Protein AF-A0A5P1FIG5-F1 (afdb_monomer)

Foldseek 3Di:
DDDDDDDDPDPVVVVVVVVVVVVVVVPDPPPPPPPVPCPCVVVVVVVVVVVVVVVVVVCCVVVPPPLLVLLLVLLVVPVVDDPVLSVVVSVVCVVPVVVSVVLSPDDNVVVVVVSVVSCVVVVVPPPPPPPDDDDPPDD

Sequence (139 aa):
MIALVFKSDHPRRRKLIRQKIQKLKLGWTIHANKRRLVCNEDSEEMTSFLEKVGKIACTIKEGNRHYSAKLVDCIYSLREFPQYVLDHALNHLYDNEKQARLFTVKPLESQVAWMKDHVLKYGLDGNINVGDDIYGDSN

Mean predicted aligned error: 19.56 Å

Secondary structure (DSSP, 8-state):
----------HHHHHHHHHHHHHHGGG------------THHHHHHHHHHHHHHHHHHHHHHS---HHHHHHHHHHT-TTS-HHHHHHHHHHHHH-HHHHHHHHHS-HHHHHHHHHHHHHHTT-SS---S-S-S-----

Organism: Asparagus officinalis (NCBI:txid4686)

Solvent-accessible surface area (backbone atoms only — not comparable to full-atom values): 8787 Å² total; per-residue (Å²): 136,82,90,74,91,78,92,72,92,59,76,68,63,62,51,56,55,52,53,55,54,56,59,61,64,71,73,73,75,72,73,76,74,74,70,69,72,82,49,73,64,60,56,53,53,48,51,53,48,51,51,51,52,47,51,50,51,47,48,53,63,71,63,54,63,54,68,65,59,52,38,52,54,55,50,72,64,49,73,90,54,57,68,71,58,45,54,52,50,48,55,58,31,66,79,32,58,73,57,34,56,53,48,58,75,45,57,68,71,58,43,52,52,50,50,54,50,49,31,65,75,66,63,63,74,84,70,74,76,91,78,81,80,89,82,91,76,83,128

Radius of gyration: 40.47 Å; Cα contacts (8 Å, |Δi|>4): 34; chains: 1; bounding box: 53×30×147 Å

Structure (mmCIF, N/CA/C/O backbone):
data_AF-A0A5P1FIG5-F1
#
_entry.id   AF-A0A5P1FIG5-F1
#
loop_
_atom_site.group_PDB
_atom_site.id
_atom_site.type_symbol
_atom_site.label_atom_id
_atom_site.label_alt_id
_atom_site.label_comp_id
_atom_site.label_asym_id
_atom_site.label_entity_id
_atom_site.label_seq_id
_atom_site.pdbx_PDB_ins_code
_atom_site.Cartn_x
_atom_site.Cartn_y
_atom_site.Cartn_z
_atom_site.occupancy
_atom_site.B_iso_or_equiv
_atom_site.auth_seq_id
_atom_site.auth_comp_id
_atom_site.auth_asym_id
_atom_site.auth_atom_id
_atom_site.pdbx_PDB_model_num
ATOM 1 N N . MET A 1 1 ? 27.877 9.418 109.440 1.00 35.28 1 MET A N 1
ATOM 2 C CA . MET A 1 1 ? 27.969 9.606 107.975 1.00 35.28 1 MET A CA 1
ATOM 3 C C . MET A 1 1 ? 26.592 9.320 107.401 1.00 35.28 1 MET A C 1
ATOM 5 O O . MET A 1 1 ? 26.092 8.231 107.619 1.00 35.28 1 MET A O 1
ATOM 9 N N . ILE A 1 2 ? 25.821 10.364 107.095 1.00 32.28 2 ILE A N 1
ATOM 10 C CA . ILE A 1 2 ? 25.674 10.974 105.757 1.00 32.28 2 ILE A CA 1
ATOM 11 C C . ILE A 1 2 ? 24.851 10.081 104.812 1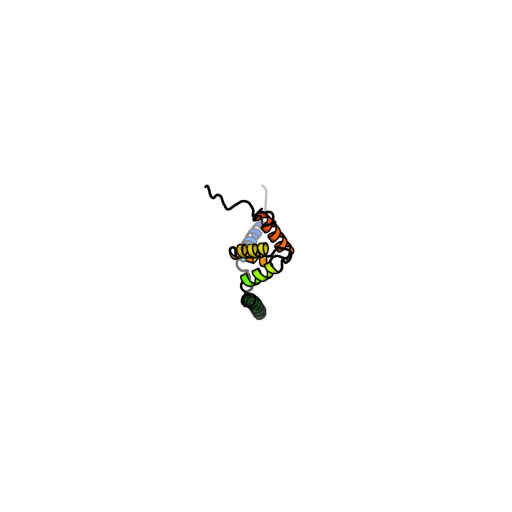.00 32.28 2 ILE A C 1
ATOM 13 O O . ILE A 1 2 ? 25.358 9.078 104.333 1.00 32.28 2 ILE A O 1
ATOM 17 N N . ALA A 1 3 ? 23.641 10.586 104.515 1.00 35.47 3 ALA A N 1
ATOM 18 C CA . ALA A 1 3 ? 22.960 10.564 103.212 1.00 35.47 3 ALA A CA 1
ATOM 19 C C . ALA A 1 3 ? 22.453 9.220 102.666 1.00 35.47 3 ALA A C 1
ATOM 21 O O . ALA A 1 3 ? 23.037 8.175 102.877 1.00 35.47 3 ALA A O 1
ATOM 22 N N . LEU A 1 4 ? 21.412 9.154 101.847 1.00 36.25 4 LEU A N 1
ATOM 23 C CA . LEU A 1 4 ? 20.308 10.045 101.504 1.00 36.25 4 LEU A CA 1
ATOM 24 C C . LEU A 1 4 ? 19.321 9.113 100.776 1.00 36.25 4 LEU A C 1
ATOM 26 O O . LEU A 1 4 ? 19.709 8.313 99.931 1.00 36.25 4 LEU A O 1
ATOM 30 N N . VAL A 1 5 ? 18.052 9.217 101.148 1.00 41.88 5 VAL A N 1
ATOM 31 C CA . VAL A 1 5 ? 16.898 9.434 100.268 1.00 41.88 5 VAL A CA 1
ATOM 32 C C . VAL A 1 5 ? 17.076 9.114 98.767 1.00 41.88 5 VAL A C 1
ATOM 34 O O . VAL A 1 5 ? 17.898 9.716 98.090 1.00 41.88 5 VAL A O 1
ATOM 37 N N . PHE A 1 6 ? 16.207 8.270 98.205 1.00 38.72 6 PHE A N 1
ATOM 38 C CA . PHE A 1 6 ? 15.056 8.706 97.389 1.00 38.72 6 PHE A CA 1
ATOM 39 C C . PHE A 1 6 ? 14.480 7.542 96.576 1.00 38.72 6 PHE A C 1
ATOM 41 O O . PHE A 1 6 ? 15.090 7.009 95.654 1.00 38.72 6 PHE A O 1
ATOM 48 N N . LYS A 1 7 ? 13.213 7.233 96.873 1.00 52.56 7 LYS A N 1
ATOM 49 C CA . LYS A 1 7 ? 12.259 6.704 95.896 1.00 52.56 7 LYS A CA 1
ATOM 50 C C . LYS A 1 7 ? 12.294 7.599 94.655 1.00 52.56 7 LYS A C 1
ATOM 52 O O . LYS A 1 7 ? 12.118 8.807 94.786 1.00 52.56 7 LYS A O 1
ATOM 57 N N . SER A 1 8 ? 12.422 7.035 93.462 1.00 42.62 8 SER A N 1
ATOM 58 C CA . SER A 1 8 ? 11.848 7.667 92.267 1.00 42.62 8 SER A CA 1
ATOM 59 C C . SER A 1 8 ? 11.739 6.678 91.115 1.00 42.62 8 SER A C 1
ATOM 61 O O . SER A 1 8 ? 12.663 6.392 90.359 1.00 42.62 8 SER A O 1
ATOM 63 N N . ASP A 1 9 ? 10.520 6.167 91.024 1.00 59.38 9 ASP A N 1
ATOM 64 C CA . ASP A 1 9 ? 9.884 5.533 89.885 1.00 59.38 9 ASP A CA 1
ATOM 65 C C . ASP A 1 9 ? 10.137 6.369 88.609 1.00 59.38 9 ASP A C 1
ATOM 67 O O . ASP A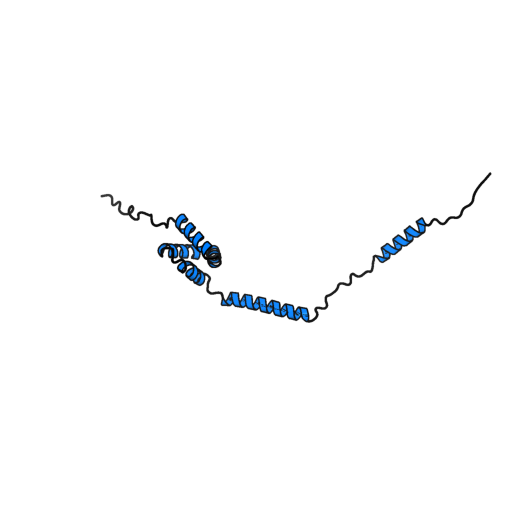 1 9 ? 9.565 7.443 88.413 1.00 59.38 9 ASP A O 1
ATOM 71 N N . HIS A 1 10 ? 11.079 5.928 87.768 1.00 48.50 10 HIS A N 1
ATOM 72 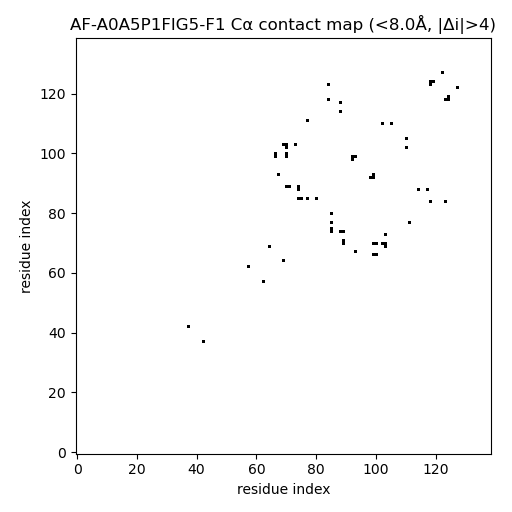C CA . HIS A 1 10 ? 11.590 6.751 86.671 1.00 48.50 10 HIS A CA 1
ATOM 73 C C . HIS A 1 10 ? 10.671 6.660 85.428 1.00 48.50 10 HIS A C 1
ATOM 75 O O . HIS A 1 10 ? 10.441 5.564 84.897 1.00 48.50 10 HIS A O 1
ATOM 81 N N . PRO A 1 11 ? 10.213 7.793 84.854 1.00 54.22 11 PRO A N 1
ATOM 82 C CA . PRO A 1 11 ? 9.239 7.856 83.747 1.00 54.22 11 PRO A CA 1
ATOM 83 C C . PRO A 1 11 ? 9.654 7.165 82.432 1.00 54.22 11 PRO A C 1
ATOM 85 O O . PRO A 1 11 ? 8.833 6.992 81.529 1.00 54.22 11 PRO A O 1
ATOM 88 N N . ARG A 1 12 ? 10.910 6.715 82.310 1.00 49.06 12 ARG A N 1
ATOM 89 C CA . ARG A 1 12 ? 11.423 6.003 81.129 1.00 49.06 12 ARG A CA 1
ATOM 90 C C . ARG A 1 12 ? 10.934 4.549 81.050 1.00 49.06 12 ARG A C 1
ATOM 92 O O . ARG A 1 12 ? 10.684 4.064 79.948 1.00 49.06 12 ARG A O 1
ATOM 99 N N . ARG A 1 13 ? 10.690 3.877 82.186 1.00 47.78 13 ARG A N 1
ATOM 100 C CA . ARG A 1 13 ? 10.180 2.486 82.215 1.00 47.78 13 ARG A CA 1
ATOM 101 C C . ARG A 1 13 ? 8.713 2.375 81.778 1.00 47.78 13 ARG A C 1
ATOM 103 O O . ARG A 1 13 ? 8.362 1.445 81.056 1.00 47.78 13 ARG A O 1
ATOM 110 N N . ARG A 1 14 ? 7.869 3.361 82.112 1.00 48.19 14 ARG A N 1
ATOM 111 C CA . ARG A 1 14 ? 6.460 3.415 81.659 1.00 48.19 14 ARG A CA 1
ATOM 112 C C . ARG A 1 14 ? 6.332 3.676 80.149 1.00 48.19 14 ARG A C 1
ATOM 114 O O . ARG A 1 14 ? 5.386 3.202 79.520 1.00 48.19 14 ARG A O 1
ATOM 121 N N . LYS A 1 15 ? 7.302 4.382 79.552 1.00 51.72 15 LYS A N 1
ATOM 122 C CA . LYS A 1 15 ? 7.332 4.705 78.113 1.00 51.72 15 LYS A CA 1
ATOM 123 C C . LYS A 1 15 ? 7.607 3.467 77.243 1.00 51.72 15 LYS A C 1
ATOM 125 O O . LYS A 1 15 ? 6.949 3.286 76.223 1.00 51.72 15 LYS A O 1
ATOM 130 N N . LEU A 1 16 ? 8.491 2.575 77.701 1.00 49.00 16 LEU A N 1
ATOM 131 C CA . LEU A 1 16 ? 8.820 1.307 77.033 1.00 49.00 16 LEU A CA 1
ATOM 132 C C . LEU A 1 16 ? 7.657 0.298 77.040 1.00 49.00 16 LEU A C 1
ATOM 134 O O . LEU A 1 16 ? 7.410 -0.361 76.033 1.00 49.00 16 LEU A O 1
ATOM 138 N N . ILE A 1 17 ? 6.892 0.221 78.135 1.00 50.72 17 ILE A N 1
ATOM 139 C CA . ILE A 1 17 ? 5.725 -0.676 78.231 1.00 50.72 17 ILE A CA 1
ATOM 140 C C . ILE A 1 17 ? 4.560 -0.162 77.364 1.00 50.72 17 ILE A C 1
ATOM 142 O O . ILE A 1 17 ? 3.933 -0.949 76.653 1.00 50.72 17 ILE A O 1
ATOM 146 N N . ARG A 1 18 ? 4.321 1.161 77.318 1.00 49.75 18 ARG A N 1
ATOM 147 C CA . ARG A 1 18 ? 3.309 1.761 76.422 1.00 49.75 18 ARG A CA 1
ATOM 148 C C . ARG A 1 18 ? 3.626 1.549 74.938 1.00 49.75 18 ARG A C 1
ATOM 150 O O . ARG A 1 18 ? 2.717 1.224 74.182 1.00 49.75 18 ARG A O 1
ATOM 157 N N . GLN A 1 19 ? 4.892 1.656 74.526 1.00 49.88 19 GLN A N 1
ATOM 158 C CA . GLN A 1 19 ? 5.298 1.415 73.133 1.00 49.88 19 GLN A CA 1
ATOM 159 C C . GLN A 1 19 ? 5.142 -0.055 72.704 1.00 49.88 19 GLN A C 1
ATOM 161 O O . GLN A 1 19 ? 4.814 -0.323 71.548 1.00 49.88 19 GLN A O 1
ATOM 166 N N . LYS A 1 20 ? 5.316 -1.016 73.623 1.00 45.59 20 LYS A N 1
ATOM 167 C CA . LYS A 1 20 ? 5.136 -2.451 73.334 1.00 45.59 20 LYS A CA 1
ATOM 168 C C . LYS A 1 20 ? 3.656 -2.832 73.166 1.00 45.59 20 LYS A C 1
ATOM 170 O O . LYS A 1 20 ? 3.327 -3.612 72.279 1.00 45.59 20 LYS A O 1
ATOM 175 N N . ILE A 1 21 ? 2.758 -2.215 73.939 1.00 49.84 21 ILE A N 1
ATOM 176 C CA . ILE A 1 21 ? 1.298 -2.404 73.813 1.00 49.84 21 ILE A CA 1
ATOM 177 C C . ILE A 1 21 ? 0.746 -1.695 72.561 1.00 49.84 21 ILE A C 1
ATOM 179 O O . ILE A 1 21 ? -0.146 -2.220 71.899 1.00 49.84 21 ILE A O 1
ATOM 183 N N . GLN A 1 22 ? 1.310 -0.547 72.166 1.00 42.47 22 GLN A N 1
ATOM 184 C CA . GLN A 1 22 ? 0.952 0.125 70.907 1.00 42.47 22 GLN A CA 1
ATOM 185 C C . GLN A 1 22 ? 1.381 -0.669 69.661 1.00 42.47 22 GLN A C 1
ATOM 187 O O . GLN A 1 22 ? 0.658 -0.661 68.671 1.00 42.47 22 GLN A O 1
ATOM 192 N N . LYS A 1 23 ? 2.499 -1.409 69.722 1.00 43.94 23 LYS A N 1
ATOM 193 C CA . LYS A 1 23 ? 2.913 -2.331 68.647 1.00 43.94 23 LYS A CA 1
ATOM 194 C C . LYS A 1 23 ? 2.065 -3.607 68.566 1.00 43.94 23 LYS A C 1
ATOM 196 O O . LYS A 1 23 ? 1.949 -4.165 67.485 1.00 43.94 23 LYS A O 1
ATOM 201 N N . LEU A 1 24 ? 1.421 -4.038 69.655 1.00 45.75 24 LEU A N 1
ATOM 202 C CA . LEU A 1 24 ? 0.424 -5.125 69.625 1.00 45.75 24 LEU A CA 1
ATOM 203 C C . LEU A 1 24 ? -0.950 -4.662 69.106 1.00 45.75 24 LEU A C 1
ATOM 205 O O . LEU A 1 24 ? -1.686 -5.454 68.529 1.00 45.75 24 LEU A O 1
ATOM 209 N N . LYS A 1 25 ? -1.274 -3.366 69.218 1.00 40.41 25 LYS A N 1
ATOM 210 C CA . LYS A 1 25 ? -2.414 -2.741 68.514 1.00 40.41 25 LYS A CA 1
ATOM 211 C C . LYS A 1 25 ? -2.164 -2.501 67.020 1.00 40.41 25 LYS A C 1
ATOM 213 O O . LYS A 1 25 ? -3.053 -2.015 66.332 1.00 40.41 25 LYS A O 1
ATOM 218 N N . LEU A 1 26 ? -0.992 -2.877 66.510 1.00 41.09 26 LEU A N 1
ATOM 219 C CA . LEU A 1 26 ? -0.675 -2.907 65.080 1.00 41.09 26 LEU A CA 1
ATOM 220 C C . LEU A 1 26 ? -1.130 -4.222 64.412 1.00 41.09 26 LEU A C 1
ATOM 222 O O . LEU A 1 26 ? -0.653 -4.563 63.337 1.00 41.09 26 LEU A O 1
ATOM 226 N N . GLY A 1 27 ? -2.018 -4.979 65.070 1.00 42.56 27 GLY A N 1
ATOM 227 C CA . GLY A 1 27 ? -2.501 -6.279 64.605 1.00 42.56 27 GLY A CA 1
ATOM 228 C C . GLY A 1 27 ? -3.875 -6.280 63.932 1.00 42.56 27 GLY A C 1
ATOM 229 O O . GLY A 1 27 ? -4.131 -7.208 63.182 1.00 42.56 27 GLY A O 1
ATOM 230 N N . TRP A 1 28 ? -4.744 -5.279 64.140 1.00 40.19 28 TRP A N 1
ATOM 231 C CA . TRP A 1 28 ? -6.142 -5.302 63.656 1.00 40.19 28 TRP A CA 1
ATOM 232 C C . TRP A 1 28 ? -6.681 -3.928 63.230 1.00 40.19 28 TRP A C 1
ATOM 234 O O . TRP A 1 28 ? -7.770 -3.511 63.613 1.00 40.19 28 TRP A O 1
ATOM 244 N N . THR A 1 29 ? -5.970 -3.227 62.359 1.00 43.88 29 THR A N 1
ATOM 245 C CA . THR A 1 29 ? -6.689 -2.436 61.355 1.00 43.88 29 THR A CA 1
ATOM 246 C C . THR A 1 29 ? -6.670 -3.265 60.097 1.00 43.88 29 THR A C 1
ATOM 248 O O . THR A 1 29 ? -5.769 -3.144 59.269 1.00 43.88 29 THR A O 1
ATOM 251 N N . ILE A 1 30 ? -7.651 -4.168 60.029 1.00 49.03 30 ILE A N 1
ATOM 252 C CA . ILE A 1 30 ? -8.160 -4.727 58.785 1.00 49.03 30 ILE A CA 1
ATOM 253 C C . ILE A 1 30 ? -8.198 -3.541 57.830 1.00 49.03 30 ILE A C 1
ATOM 255 O O . ILE A 1 30 ? -8.990 -2.616 58.021 1.00 49.03 30 ILE A O 1
ATOM 259 N N . HIS A 1 31 ? -7.267 -3.512 56.873 1.00 43.94 31 HIS A N 1
ATOM 260 C CA . HIS A 1 31 ? -7.468 -2.752 55.657 1.00 43.94 31 HIS A CA 1
ATOM 261 C C . HIS A 1 31 ? -8.848 -3.196 55.213 1.00 43.94 31 HIS A C 1
ATOM 263 O O . HIS A 1 31 ? -9.030 -4.362 54.858 1.00 43.94 31 HIS A O 1
ATOM 269 N N . ALA A 1 32 ? -9.833 -2.316 55.390 1.00 46.50 32 ALA A N 1
ATOM 270 C CA . ALA A 1 32 ? -11.141 -2.498 54.824 1.00 46.50 32 ALA A CA 1
ATOM 271 C C . ALA A 1 32 ? -10.853 -2.622 53.339 1.00 46.50 32 ALA A C 1
ATOM 273 O O . ALA A 1 32 ? -10.588 -1.635 52.653 1.00 46.50 32 ALA A O 1
ATOM 274 N N . ASN A 1 33 ? -10.759 -3.870 52.891 1.00 46.91 33 ASN A N 1
ATOM 275 C CA . ASN A 1 33 ? -10.701 -4.213 51.503 1.00 46.91 33 ASN A CA 1
ATOM 276 C C . ASN A 1 33 ? -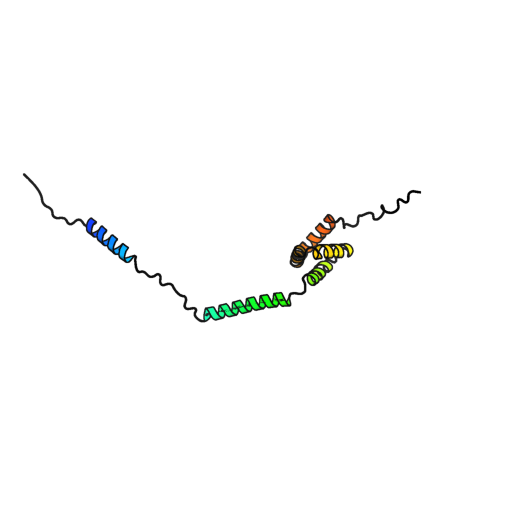12.037 -3.678 51.016 1.00 46.91 33 ASN A C 1
ATOM 278 O O . ASN A 1 33 ? -13.079 -4.290 51.267 1.00 46.91 33 ASN A O 1
ATOM 282 N N . LYS A 1 34 ? -12.022 -2.458 50.467 1.00 48.88 34 LYS A N 1
ATOM 283 C CA . LYS A 1 34 ? -13.108 -1.935 49.660 1.00 48.88 34 LYS A CA 1
ATOM 284 C C . LYS A 1 34 ? -13.190 -2.926 48.508 1.00 48.88 34 LYS A C 1
ATOM 286 O O . LYS A 1 34 ? -12.648 -2.699 47.435 1.00 48.88 34 LYS A O 1
ATOM 291 N N . ARG A 1 35 ? -13.885 -4.042 48.739 1.00 52.31 35 ARG A N 1
ATOM 292 C CA . ARG A 1 35 ? -14.712 -4.633 47.711 1.00 52.31 35 ARG A CA 1
ATOM 293 C C . ARG A 1 35 ? -15.593 -3.468 47.321 1.00 52.31 35 ARG A C 1
ATOM 295 O O . ARG A 1 35 ? -16.509 -3.111 48.059 1.00 52.31 35 ARG A O 1
ATOM 302 N N . ARG A 1 36 ? -15.205 -2.784 46.243 1.00 52.28 36 ARG A N 1
ATOM 303 C CA . ARG A 1 36 ? -16.145 -2.015 45.450 1.00 52.28 36 ARG A CA 1
ATOM 304 C C . ARG A 1 36 ? -17.310 -2.983 45.304 1.00 52.28 36 ARG A C 1
ATOM 306 O O . ARG A 1 36 ? -17.148 -4.050 44.712 1.00 52.28 36 ARG A O 1
ATOM 313 N N . LEU A 1 37 ? -18.413 -2.701 45.996 1.00 50.41 37 LEU A N 1
ATOM 314 C CA . LEU A 1 37 ? -19.678 -3.237 45.547 1.00 50.41 37 LEU A CA 1
ATOM 315 C C . LEU A 1 37 ? -19.711 -2.775 44.096 1.00 50.41 37 LEU A C 1
ATOM 317 O O . LEU A 1 37 ? -19.616 -1.572 43.849 1.00 50.41 37 LEU A O 1
ATOM 321 N N . VAL A 1 38 ? -19.669 -3.734 43.177 1.00 53.38 38 VAL A N 1
ATOM 322 C CA . VAL A 1 38 ? -19.899 -3.507 41.756 1.00 53.38 38 VAL A CA 1
ATOM 323 C C . VAL A 1 38 ? -21.352 -3.057 41.697 1.00 53.38 38 VAL A C 1
ATOM 325 O O . VAL A 1 38 ? -22.276 -3.862 41.610 1.00 53.38 38 VAL A O 1
ATOM 328 N N . CYS A 1 39 ? -21.555 -1.771 41.971 1.00 48.06 39 CYS A N 1
ATOM 329 C CA . CYS A 1 39 ? -22.819 -1.099 41.795 1.00 48.06 39 CYS A CA 1
ATOM 330 C C . CYS A 1 39 ? -23.078 -1.089 40.292 1.00 48.06 39 CYS A C 1
ATOM 332 O O . CYS A 1 39 ? -22.143 -1.009 39.500 1.00 48.06 39 CYS A O 1
ATOM 334 N N . ASN A 1 40 ? -24.349 -1.185 39.919 1.00 54.75 40 ASN A N 1
ATOM 335 C CA . ASN A 1 40 ? -24.846 -1.354 38.552 1.00 54.75 40 ASN A CA 1
ATOM 336 C C . ASN A 1 40 ? -24.261 -0.388 37.489 1.00 54.75 40 ASN A C 1
ATOM 338 O O . ASN A 1 40 ? -24.414 -0.655 36.304 1.00 54.75 40 ASN A O 1
ATOM 342 N N . GLU A 1 41 ? -23.557 0.675 37.885 1.00 54.50 41 GLU A N 1
ATOM 343 C CA . GLU A 1 41 ? -22.775 1.572 37.020 1.00 54.50 41 GLU A CA 1
ATOM 344 C C . GLU A 1 41 ? -21.638 0.843 36.272 1.00 54.50 41 GLU A C 1
ATOM 346 O O . GLU A 1 41 ? -21.487 1.018 35.066 1.00 54.50 41 GLU A O 1
ATOM 351 N N . ASP A 1 42 ? -20.909 -0.068 36.934 1.00 56.91 42 ASP A N 1
ATOM 352 C CA . ASP A 1 42 ? -19.842 -0.865 36.297 1.00 56.91 42 ASP A CA 1
ATOM 353 C C . ASP A 1 42 ? -20.417 -1.807 35.215 1.00 56.91 42 ASP A C 1
ATOM 355 O O . ASP A 1 42 ? -19.734 -2.163 34.254 1.00 56.91 42 ASP A O 1
ATOM 359 N N . SER A 1 43 ? -21.687 -2.218 35.352 1.00 60.66 43 SER A N 1
ATOM 360 C CA . SER A 1 43 ? -22.376 -3.040 34.349 1.00 60.66 43 SER A CA 1
ATOM 361 C C . SER A 1 43 ? -22.683 -2.244 33.087 1.00 60.66 43 SER A C 1
ATOM 363 O O . SER A 1 43 ? -22.618 -2.810 32.000 1.00 60.66 43 SER A O 1
ATOM 365 N N . GLU A 1 44 ? -23.034 -0.967 33.223 1.00 69.44 44 GLU A N 1
ATOM 366 C CA . GLU A 1 44 ? -23.371 -0.092 32.099 1.00 69.44 44 GLU A CA 1
ATOM 367 C C . GLU A 1 44 ? -22.105 0.365 31.355 1.00 69.44 44 GLU A C 1
ATOM 369 O O . GLU A 1 44 ? -22.058 0.395 30.123 1.00 69.44 44 GLU A O 1
ATOM 374 N N . GLU A 1 45 ? -21.018 0.610 32.092 1.00 73.44 45 GLU A N 1
ATOM 375 C CA . GLU A 1 45 ? -19.695 0.831 31.503 1.00 73.44 45 GLU A CA 1
ATOM 376 C C . GLU A 1 45 ? -19.173 -0.421 30.782 1.00 73.44 45 GLU A C 1
ATOM 378 O O . GLU A 1 45 ? -18.644 -0.322 29.671 1.00 73.44 45 GLU A O 1
ATOM 383 N N . MET A 1 46 ? -19.364 -1.611 31.365 1.00 79.00 46 MET A N 1
ATOM 384 C CA . MET A 1 46 ? -18.956 -2.879 30.755 1.00 79.00 46 MET A CA 1
ATOM 385 C C . MET A 1 46 ? -19.775 -3.203 29.501 1.00 79.00 46 MET A C 1
ATOM 387 O O . MET A 1 46 ? -19.203 -3.621 28.493 1.00 79.00 46 MET A O 1
ATOM 391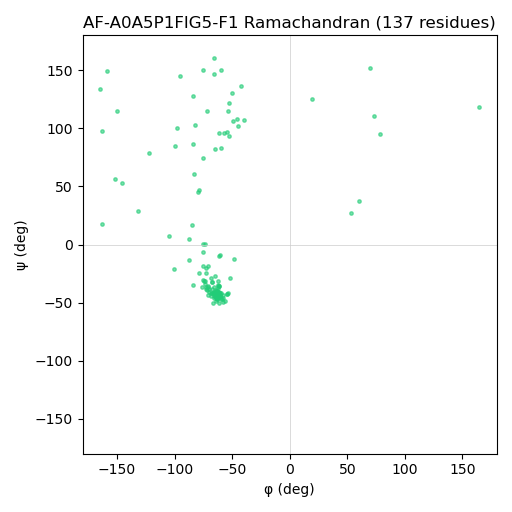 N N . THR A 1 47 ? -21.094 -2.985 29.508 1.00 80.88 47 THR A N 1
ATOM 392 C CA . THR A 1 47 ? -21.918 -3.161 28.303 1.00 80.88 47 THR A CA 1
ATOM 393 C C . THR A 1 47 ? -21.558 -2.140 27.230 1.00 80.88 47 THR A C 1
ATOM 395 O O . THR A 1 47 ? -21.403 -2.530 26.075 1.00 80.88 47 THR A O 1
ATOM 398 N N . SER A 1 48 ? -21.315 -0.874 27.590 1.00 85.38 48 SER A N 1
ATOM 399 C CA . SER A 1 48 ? -20.838 0.149 26.647 1.00 85.38 48 SER A CA 1
ATOM 400 C C . SER A 1 48 ? -19.479 -0.213 26.039 1.00 85.38 48 SER A C 1
ATOM 402 O O . SER A 1 48 ? -19.256 -0.045 24.837 1.00 85.38 48 SER A O 1
ATOM 404 N N . PHE A 1 49 ? -18.558 -0.743 26.848 1.00 84.62 49 PHE A N 1
ATOM 405 C CA . PHE A 1 49 ? -17.259 -1.212 26.379 1.00 84.62 49 PHE A CA 1
ATOM 406 C C . PHE A 1 49 ? -17.401 -2.397 25.419 1.00 84.62 49 PHE A C 1
ATOM 408 O O . PHE A 1 49 ? -16.840 -2.362 24.324 1.00 84.62 49 PHE A O 1
ATOM 415 N N . LEU A 1 50 ? -18.190 -3.412 25.782 1.00 88.12 50 LEU A N 1
ATOM 416 C CA . LEU A 1 50 ? -18.449 -4.574 24.930 1.00 88.12 50 LEU A CA 1
ATOM 417 C C . LEU A 1 50 ? -19.153 -4.186 23.627 1.00 88.12 50 LEU A C 1
ATOM 419 O O . LEU A 1 50 ? -18.817 -4.725 22.576 1.00 88.12 50 LEU A O 1
ATOM 423 N N . GLU A 1 51 ? -20.069 -3.218 23.660 1.00 90.12 51 GLU A N 1
ATOM 424 C CA . GLU A 1 51 ? -20.727 -2.694 22.464 1.00 90.12 51 GLU A CA 1
ATOM 425 C C . GLU A 1 51 ? -19.730 -1.959 21.557 1.00 90.12 51 GLU A C 1
ATOM 427 O O . GLU A 1 51 ? -19.730 -2.160 20.343 1.00 90.12 51 GLU A O 1
ATOM 432 N N . LYS A 1 52 ? -18.825 -1.151 22.126 1.00 88.56 52 LYS A N 1
ATOM 433 C CA . LYS A 1 52 ? -17.755 -0.485 21.365 1.00 88.56 52 LYS A CA 1
ATOM 434 C C . LYS A 1 52 ? -16.783 -1.494 20.759 1.00 88.56 52 LYS A C 1
ATOM 436 O O . LYS A 1 52 ? -16.467 -1.386 19.577 1.00 88.56 52 LYS A O 1
ATOM 441 N N . VAL A 1 53 ? -16.348 -2.495 21.524 1.00 87.94 53 VAL A N 1
ATOM 442 C CA . VAL A 1 53 ? -15.480 -3.573 21.025 1.00 87.94 53 VAL A CA 1
ATOM 443 C C . VAL A 1 53 ? -16.196 -4.390 19.950 1.00 87.94 53 VAL A C 1
ATOM 445 O O . VAL A 1 53 ? -15.600 -4.683 18.919 1.00 87.94 53 VAL A O 1
ATOM 448 N N . GLY A 1 54 ? -17.483 -4.689 20.135 1.00 87.19 54 GLY A N 1
ATOM 449 C CA . GLY A 1 54 ? -18.324 -5.367 19.151 1.00 87.19 54 GLY A CA 1
ATOM 450 C C . GLY A 1 54 ? -18.480 -4.563 17.862 1.00 87.19 54 GLY A C 1
ATOM 451 O O . GLY A 1 54 ? -18.315 -5.116 16.781 1.00 87.19 54 GLY A O 1
ATOM 452 N N . LYS A 1 55 ? -18.696 -3.245 17.951 1.00 81.44 55 LYS A N 1
ATOM 453 C CA . LYS A 1 55 ? -18.729 -2.340 16.789 1.00 81.44 55 LYS A CA 1
ATOM 454 C C . LYS A 1 55 ? -17.385 -2.277 16.077 1.00 81.44 55 LYS A C 1
ATOM 456 O O . LYS A 1 55 ? -17.364 -2.283 14.851 1.00 81.44 55 LYS A O 1
ATOM 461 N N . ILE A 1 56 ? -16.271 -2.273 16.809 1.00 79.06 56 ILE A N 1
ATOM 462 C CA . ILE A 1 56 ? -14.928 -2.333 16.220 1.00 79.06 56 ILE A CA 1
ATOM 463 C C . ILE A 1 56 ? -14.726 -3.682 15.523 1.00 79.06 56 ILE A C 1
ATOM 465 O O . ILE A 1 56 ? -14.297 -3.706 14.377 1.00 79.06 56 ILE A O 1
ATOM 469 N N . ALA A 1 57 ? -15.098 -4.795 16.156 1.00 76.62 57 ALA A N 1
ATOM 470 C CA . ALA A 1 57 ? -14.994 -6.129 15.573 1.00 76.62 57 ALA A CA 1
ATOM 471 C C . ALA A 1 57 ? -15.887 -6.295 14.331 1.00 76.62 57 ALA A C 1
ATOM 473 O O . ALA A 1 57 ? -15.428 -6.838 13.328 1.00 76.62 57 ALA A O 1
ATOM 474 N N . CYS A 1 58 ? -17.121 -5.781 14.357 1.00 73.06 58 CYS A N 1
ATOM 475 C CA . CYS A 1 58 ? -18.000 -5.730 13.189 1.00 73.06 58 CYS A CA 1
ATOM 476 C C . CYS A 1 58 ? -17.419 -4.833 12.103 1.00 73.06 58 CYS A C 1
ATOM 478 O O . CYS A 1 58 ? -17.316 -5.280 10.975 1.00 73.06 58 CYS A O 1
ATOM 480 N N . THR A 1 59 ? -16.922 -3.639 12.428 1.00 67.69 59 THR A N 1
ATOM 481 C CA . THR A 1 59 ? -16.262 -2.758 11.448 1.00 67.69 59 THR A CA 1
ATOM 482 C C . THR A 1 59 ? -15.010 -3.407 10.851 1.00 67.69 59 THR A C 1
ATOM 484 O O . THR A 1 59 ? -14.741 -3.248 9.667 1.00 67.69 59 THR A O 1
ATOM 487 N N . ILE A 1 60 ? -14.249 -4.178 11.631 1.00 68.12 60 ILE A N 1
ATOM 488 C CA . ILE A 1 60 ? -13.103 -4.953 11.135 1.00 68.12 60 ILE A CA 1
ATOM 489 C C . ILE A 1 60 ? -13.581 -6.084 10.219 1.00 68.12 60 ILE A C 1
ATOM 491 O O . ILE A 1 60 ? -12.980 -6.308 9.173 1.00 68.12 60 ILE A O 1
ATOM 495 N N . LYS A 1 61 ? -14.666 -6.777 10.583 1.00 66.38 61 LYS A N 1
ATOM 496 C CA . LYS A 1 61 ? -15.254 -7.887 9.821 1.00 66.38 61 LYS A CA 1
ATOM 497 C C . LYS A 1 61 ? -15.929 -7.425 8.523 1.00 66.38 61 LYS A C 1
ATOM 499 O O . LYS A 1 61 ? -15.781 -8.081 7.500 1.00 66.38 61 LYS A O 1
ATOM 504 N N . GLU A 1 62 ? -16.643 -6.307 8.556 1.00 62.25 62 GLU A N 1
ATOM 505 C CA . GLU A 1 62 ? -17.387 -5.703 7.441 1.00 62.25 62 GLU A CA 1
ATOM 506 C C . GLU A 1 62 ? -16.477 -4.830 6.568 1.00 62.25 62 GLU A C 1
ATOM 508 O O . GLU A 1 62 ? -16.587 -4.825 5.345 1.00 62.25 62 GLU A O 1
ATOM 513 N N . GLY A 1 63 ? -15.499 -4.154 7.177 1.00 56.28 63 GLY A N 1
ATOM 514 C CA . GLY A 1 63 ? -14.423 -3.429 6.500 1.00 56.28 63 GLY A CA 1
ATOM 515 C C . GLY A 1 63 ? -13.360 -4.339 5.880 1.00 56.28 63 GLY A C 1
ATOM 516 O O . GLY A 1 63 ? -12.411 -3.834 5.264 1.00 56.28 63 GLY A O 1
ATOM 517 N N . ASN A 1 64 ? -13.530 -5.658 6.005 1.00 57.50 64 ASN A N 1
ATOM 518 C CA . ASN A 1 64 ? -12.683 -6.699 5.435 1.00 57.50 64 ASN A CA 1
ATOM 519 C C . ASN A 1 64 ? -12.978 -6.914 3.940 1.00 57.50 64 ASN A C 1
ATOM 521 O O . ASN A 1 64 ? -13.063 -8.043 3.459 1.00 57.50 64 ASN A O 1
ATOM 525 N N . ARG A 1 65 ? -13.076 -5.825 3.161 1.00 61.97 65 ARG A N 1
ATOM 526 C CA . ARG A 1 65 ? -12.626 -5.920 1.766 1.00 61.97 65 ARG A CA 1
ATOM 527 C C . ARG A 1 65 ? -11.211 -6.478 1.842 1.00 61.97 65 ARG A C 1
ATOM 529 O O . ARG A 1 65 ? -10.385 -5.886 2.544 1.00 61.97 65 ARG A O 1
ATOM 536 N N . HIS A 1 66 ? -10.975 -7.625 1.198 1.00 72.81 66 HIS A N 1
ATOM 537 C CA . HIS A 1 66 ? -9.660 -8.262 1.167 1.00 72.81 66 HIS A CA 1
ATOM 538 C C . HIS A 1 66 ? -8.593 -7.190 0.940 1.00 72.81 66 HIS A C 1
ATOM 540 O O . HIS A 1 66 ? -8.792 -6.290 0.120 1.00 72.81 66 HIS A O 1
ATOM 546 N N . TYR A 1 67 ? -7.485 -7.259 1.682 1.00 76.56 67 TYR A N 1
ATOM 547 C CA . TYR A 1 67 ? -6.416 -6.260 1.590 1.00 76.56 67 TYR A CA 1
ATOM 548 C C . TYR A 1 67 ? -5.965 -6.043 0.136 1.00 76.56 67 TYR A C 1
ATOM 550 O O . TYR A 1 67 ? -5.590 -4.933 -0.213 1.00 76.56 67 TYR A O 1
ATOM 558 N N . SER A 1 68 ? -6.091 -7.069 -0.714 1.00 82.62 68 SER A N 1
ATOM 559 C CA . SER A 1 68 ? -5.865 -7.012 -2.157 1.00 82.62 68 SER A CA 1
ATOM 560 C C . SER A 1 68 ? -6.737 -5.981 -2.878 1.00 82.62 68 SER A C 1
ATOM 562 O O . SER A 1 68 ? -6.218 -5.224 -3.686 1.00 82.62 68 SER A O 1
ATOM 564 N N . ALA A 1 69 ? -8.032 -5.886 -2.567 1.00 85.88 69 ALA A N 1
ATOM 565 C CA . ALA A 1 69 ? -8.921 -4.902 -3.185 1.00 85.88 69 ALA A CA 1
ATOM 566 C C . ALA A 1 69 ? -8.521 -3.470 -2.800 1.00 85.88 69 ALA A C 1
ATOM 568 O O . ALA A 1 69 ? -8.417 -2.602 -3.658 1.00 85.88 69 ALA A O 1
ATOM 569 N N . LYS A 1 70 ? -8.218 -3.240 -1.515 1.00 87.94 70 LYS A N 1
ATOM 570 C CA . LYS A 1 70 ? -7.736 -1.928 -1.050 1.00 87.94 70 LYS A CA 1
ATOM 571 C C . LYS A 1 70 ? -6.367 -1.580 -1.634 1.00 87.94 70 LYS A C 1
ATOM 573 O O . LYS A 1 70 ? -6.121 -0.424 -1.951 1.00 87.94 70 LYS A O 1
ATOM 578 N N . LEU A 1 71 ? -5.490 -2.571 -1.783 1.00 90.38 71 LEU A N 1
ATOM 579 C CA . LEU A 1 71 ? -4.168 -2.398 -2.373 1.00 90.38 71 LEU A CA 1
ATOM 580 C C . LEU A 1 71 ? -4.267 -1.953 -3.836 1.00 90.38 71 LEU A C 1
ATOM 582 O O . LEU A 1 71 ? -3.606 -0.992 -4.217 1.00 90.38 71 LEU A O 1
ATOM 586 N N . VAL A 1 72 ? -5.117 -2.621 -4.621 1.00 91.50 72 VAL A N 1
ATOM 587 C CA . VAL A 1 72 ? -5.411 -2.263 -6.018 1.00 91.50 72 VAL A CA 1
ATOM 588 C C . VAL A 1 72 ? -5.909 -0.819 -6.101 1.00 91.50 72 VAL A C 1
ATOM 590 O O . VAL A 1 72 ? -5.359 -0.031 -6.869 1.00 91.50 72 VAL A O 1
ATOM 593 N N . ASP A 1 73 ? -6.876 -0.445 -5.258 1.00 91.62 73 ASP A N 1
ATOM 594 C CA . ASP A 1 73 ? -7.413 0.919 -5.216 1.00 91.62 73 ASP A CA 1
ATOM 595 C C . ASP A 1 73 ? -6.322 1.954 -4.877 1.00 91.62 73 ASP A C 1
ATOM 597 O O . ASP A 1 73 ? -6.221 2.988 -5.541 1.00 91.62 73 ASP A O 1
ATOM 601 N N . CYS A 1 74 ? -5.474 1.687 -3.876 1.00 91.50 74 C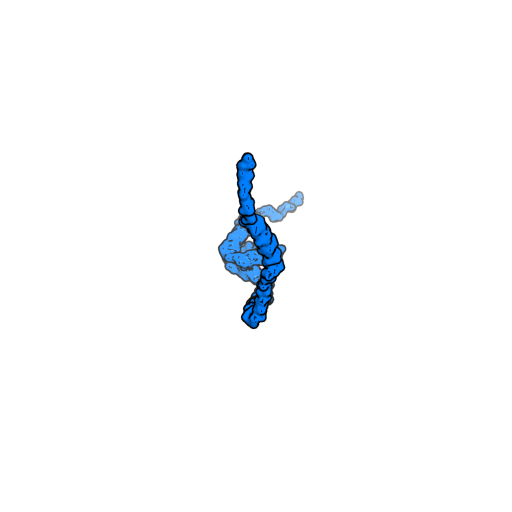YS A N 1
ATOM 602 C CA . CYS A 1 74 ? -4.383 2.586 -3.494 1.00 91.50 74 CYS A CA 1
ATOM 603 C C . CYS A 1 74 ? -3.348 2.752 -4.612 1.00 91.50 74 CYS A C 1
ATOM 605 O O . CYS A 1 74 ? -2.970 3.879 -4.918 1.00 91.50 74 CYS A O 1
ATOM 607 N N . ILE A 1 75 ? -2.907 1.657 -5.239 1.00 92.44 75 ILE A N 1
ATOM 608 C CA . ILE A 1 75 ? -1.874 1.701 -6.283 1.00 92.44 75 ILE A CA 1
ATOM 609 C C . ILE A 1 75 ? -2.386 2.431 -7.523 1.00 92.44 75 ILE A C 1
ATOM 611 O O . ILE A 1 75 ? -1.746 3.376 -7.977 1.00 92.44 75 ILE A O 1
ATOM 615 N N . TYR A 1 76 ? -3.563 2.075 -8.040 1.00 91.38 76 TYR A N 1
ATOM 616 C CA . TYR A 1 76 ? -4.090 2.710 -9.255 1.00 91.38 76 TYR A CA 1
ATOM 617 C C . TYR A 1 76 ? -4.640 4.127 -9.028 1.00 91.38 76 TYR A C 1
ATOM 619 O O . TYR A 1 76 ? -4.938 4.844 -9.987 1.00 91.38 76 TYR A O 1
ATOM 627 N N . SER A 1 77 ? -4.714 4.583 -7.774 1.00 91.81 77 SER A N 1
ATOM 628 C CA . SER A 1 77 ? -4.921 6.002 -7.462 1.00 91.81 77 SER A CA 1
ATOM 629 C C . SER A 1 77 ? -3.677 6.857 -7.741 1.00 91.81 77 SER A C 1
ATOM 631 O O . SER A 1 77 ? -3.807 8.066 -7.943 1.00 91.81 77 SER A O 1
ATOM 633 N N . LEU A 1 78 ? -2.481 6.260 -7.820 1.00 93.00 78 LEU A N 1
ATOM 634 C CA . LEU A 1 78 ? -1.209 6.949 -8.071 1.00 93.00 78 LEU A CA 1
ATOM 635 C C . LEU A 1 78 ? -0.976 7.195 -9.570 1.00 93.00 78 LEU A C 1
ATOM 637 O O . LEU A 1 78 ? 0.003 6.741 -10.157 1.00 93.00 78 LEU A O 1
ATOM 641 N N . ARG A 1 79 ? -1.883 7.959 -10.189 1.00 89.06 79 ARG A N 1
ATOM 642 C CA . ARG A 1 79 ? -1.916 8.238 -11.641 1.00 89.06 79 ARG A CA 1
ATOM 643 C C . ARG A 1 79 ? -0.681 8.960 -12.196 1.00 89.06 79 ARG A C 1
ATOM 645 O O . ARG A 1 79 ? -0.567 9.111 -13.407 1.00 89.06 79 ARG A O 1
ATOM 652 N N . GLU A 1 80 ? 0.204 9.444 -11.330 1.00 91.50 80 GLU A N 1
ATOM 653 C CA . GLU A 1 80 ? 1.467 10.080 -11.714 1.00 91.50 80 GLU A CA 1
ATOM 654 C C . GLU A 1 80 ? 2.534 9.078 -12.186 1.00 91.50 80 GLU A C 1
ATOM 656 O O . GLU A 1 80 ? 3.472 9.475 -12.874 1.00 91.50 80 GLU A O 1
ATOM 661 N N . PHE A 1 81 ? 2.391 7.789 -11.855 1.00 92.50 81 PHE A N 1
ATOM 662 C CA . PHE A 1 81 ? 3.307 6.748 -12.314 1.00 92.50 81 PHE A CA 1
ATOM 663 C C . PHE A 1 81 ? 2.772 6.050 -13.574 1.00 92.50 81 PHE A C 1
ATOM 665 O O . PHE A 1 81 ? 1.564 5.833 -13.695 1.00 92.50 81 PHE A O 1
ATOM 672 N N . PRO A 1 82 ? 3.654 5.645 -14.506 1.00 93.31 82 PRO A N 1
ATOM 673 C CA . PRO A 1 82 ? 3.263 4.838 -15.655 1.00 93.31 82 PRO A CA 1
ATOM 674 C C . PRO A 1 82 ? 2.637 3.498 -15.253 1.00 93.31 82 PRO A C 1
ATOM 676 O O . PRO A 1 82 ? 3.033 2.889 -14.260 1.00 93.31 82 PRO A O 1
ATOM 679 N N . GLN A 1 83 ? 1.734 2.981 -16.089 1.00 92.88 83 GLN A N 1
ATOM 680 C CA . GLN A 1 83 ? 1.009 1.734 -15.821 1.00 92.88 83 GLN A CA 1
ATOM 681 C C . GLN A 1 83 ? 1.936 0.542 -15.525 1.00 92.88 83 GLN A C 1
ATOM 683 O O . GLN A 1 83 ? 1.702 -0.181 -14.564 1.00 92.88 83 GLN A O 1
ATOM 688 N N . TYR A 1 84 ? 3.032 0.378 -16.278 1.00 92.50 84 TYR A N 1
ATOM 689 C CA . TYR A 1 84 ? 3.983 -0.721 -16.053 1.00 92.50 84 TYR A CA 1
ATOM 690 C C . TYR A 1 84 ? 4.647 -0.661 -14.665 1.00 92.50 84 TYR A C 1
ATOM 692 O O . TYR A 1 84 ? 4.947 -1.697 -14.073 1.00 92.50 84 TYR A O 1
ATOM 700 N N . VAL A 1 85 ? 4.847 0.545 -14.121 1.00 94.44 85 VAL A N 1
ATOM 701 C CA . VAL A 1 85 ? 5.373 0.746 -12.765 1.00 94.44 85 VAL A CA 1
ATOM 702 C C . VAL A 1 85 ? 4.322 0.347 -11.735 1.00 94.44 85 VAL A C 1
ATOM 704 O O . VAL A 1 85 ? 4.648 -0.329 -10.759 1.00 94.44 85 VAL A O 1
ATOM 707 N N . LEU A 1 86 ? 3.067 0.749 -11.954 1.00 95.19 86 LEU A N 1
ATOM 708 C CA . LEU A 1 86 ? 1.944 0.406 -11.082 1.00 95.19 86 LEU A CA 1
ATOM 709 C C . LEU A 1 86 ? 1.728 -1.110 -11.024 1.00 95.19 86 LEU A C 1
ATOM 711 O O . LEU A 1 86 ? 1.608 -1.666 -9.935 1.00 95.19 86 LEU A O 1
ATOM 715 N N . ASP A 1 87 ? 1.763 -1.786 -12.171 1.00 94.62 87 ASP A N 1
ATOM 716 C CA . ASP A 1 87 ? 1.596 -3.238 -12.254 1.00 94.62 87 ASP A CA 1
ATOM 717 C C . ASP A 1 87 ? 2.755 -3.977 -11.563 1.00 94.62 87 ASP A C 1
ATOM 719 O O . ASP A 1 87 ? 2.536 -4.922 -10.801 1.00 94.62 87 ASP A O 1
ATOM 723 N N . HIS A 1 88 ? 3.994 -3.507 -11.743 1.00 95.12 88 HIS A N 1
ATOM 724 C CA . HIS A 1 88 ? 5.153 -4.074 -11.051 1.00 95.12 88 HIS A CA 1
ATOM 725 C C . HIS A 1 88 ? 5.079 -3.870 -9.527 1.00 95.12 88 HIS A C 1
ATOM 727 O O . HIS A 1 88 ? 5.359 -4.788 -8.752 1.00 95.12 88 HIS A O 1
ATOM 733 N N . ALA A 1 89 ? 4.684 -2.677 -9.073 1.00 95.00 89 ALA A N 1
ATOM 734 C CA . ALA A 1 89 ? 4.472 -2.385 -7.657 1.00 95.00 89 ALA A CA 1
ATOM 735 C C . ALA A 1 89 ? 3.364 -3.250 -7.047 1.00 95.00 89 ALA A C 1
ATOM 737 O O . ALA A 1 89 ? 3.531 -3.754 -5.934 1.00 95.00 89 ALA A O 1
ATOM 738 N N . LEU A 1 90 ? 2.266 -3.459 -7.779 1.00 94.88 90 LEU A N 1
ATOM 739 C CA . LEU A 1 90 ? 1.165 -4.311 -7.346 1.00 94.88 90 LEU A CA 1
ATOM 740 C C . LEU A 1 90 ? 1.630 -5.748 -7.145 1.00 94.88 90 LEU A C 1
ATOM 742 O O . LEU A 1 90 ? 1.407 -6.287 -6.065 1.00 94.88 90 LEU A O 1
ATOM 746 N N . ASN A 1 91 ? 2.327 -6.331 -8.122 1.00 94.19 91 ASN A N 1
ATOM 747 C CA . ASN A 1 91 ? 2.862 -7.689 -8.006 1.00 94.19 91 ASN A CA 1
ATOM 748 C C . ASN A 1 91 ? 3.815 -7.814 -6.808 1.00 94.19 91 ASN A C 1
ATOM 750 O O . ASN A 1 91 ? 3.649 -8.694 -5.967 1.00 94.19 91 ASN A O 1
ATOM 754 N N . HIS A 1 92 ? 4.746 -6.865 -6.662 1.00 94.38 92 HIS A N 1
ATOM 755 C CA . HIS A 1 92 ? 5.698 -6.868 -5.553 1.00 94.38 92 HIS A CA 1
ATOM 756 C C . HIS A 1 92 ? 5.020 -6.790 -4.176 1.00 94.38 92 HIS A C 1
ATOM 758 O O . HIS A 1 92 ? 5.413 -7.478 -3.234 1.00 94.38 92 HIS A O 1
ATOM 764 N N . LEU A 1 93 ? 4.010 -5.929 -4.035 1.00 93.44 93 LEU A N 1
ATOM 765 C CA . LEU A 1 93 ? 3.274 -5.775 -2.782 1.00 93.44 93 LEU A CA 1
ATOM 766 C C . LEU A 1 93 ? 2.334 -6.958 -2.532 1.00 93.44 93 LEU A C 1
ATOM 768 O O . LEU A 1 93 ? 2.142 -7.336 -1.379 1.00 93.44 93 LEU A O 1
ATOM 772 N N . TYR A 1 94 ? 1.789 -7.574 -3.580 1.00 90.06 94 TYR A N 1
ATOM 773 C CA . TYR A 1 94 ? 0.952 -8.764 -3.454 1.00 90.06 94 TYR A CA 1
ATOM 774 C C . TYR A 1 94 ? 1.722 -9.934 -2.827 1.00 90.06 94 TYR A C 1
ATOM 776 O O . TYR A 1 94 ? 1.208 -10.578 -1.911 1.00 90.06 94 TYR A O 1
ATOM 784 N N . ASP A 1 95 ? 2.980 -10.125 -3.234 1.00 91.44 95 ASP A N 1
ATOM 785 C CA . ASP A 1 95 ? 3.879 -11.146 -2.679 1.00 91.44 95 ASP A CA 1
ATOM 786 C C . ASP A 1 95 ? 4.351 -10.824 -1.248 1.00 91.44 95 ASP A C 1
ATOM 788 O O . ASP A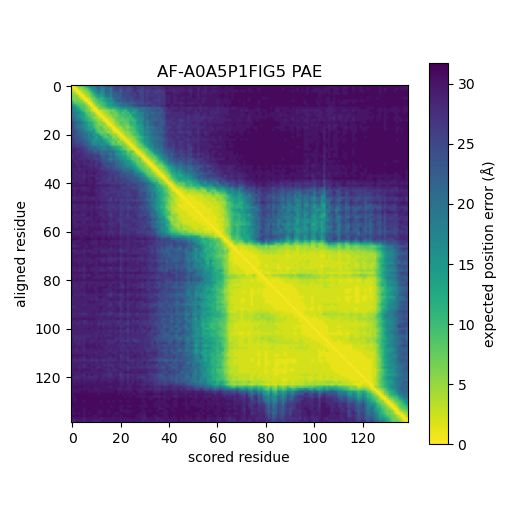 1 95 ? 4.796 -11.706 -0.511 1.00 91.44 95 ASP A O 1
ATOM 792 N N . ASN A 1 96 ? 4.235 -9.563 -0.817 1.00 91.06 96 ASN A N 1
ATOM 793 C CA . ASN A 1 96 ? 4.637 -9.106 0.510 1.00 91.06 96 ASN A CA 1
ATOM 794 C C . ASN A 1 96 ? 3.468 -8.471 1.271 1.00 91.06 96 ASN A C 1
ATOM 796 O O . ASN A 1 96 ? 3.371 -7.250 1.432 1.00 91.06 96 ASN A O 1
ATOM 800 N N . GLU A 1 97 ? 2.612 -9.329 1.827 1.00 88.06 97 GLU A N 1
ATOM 801 C CA . GLU A 1 97 ? 1.393 -8.918 2.528 1.00 88.06 97 GLU A CA 1
ATOM 802 C C . GLU A 1 97 ? 1.650 -7.892 3.647 1.00 88.06 97 GLU A C 1
ATOM 804 O O . GLU A 1 97 ? 0.902 -6.922 3.801 1.00 88.06 97 GLU A O 1
ATOM 809 N N . LYS A 1 98 ? 2.720 -8.064 4.436 1.00 90.50 98 LYS A N 1
ATOM 810 C CA . LYS A 1 98 ? 3.052 -7.130 5.524 1.00 90.50 98 LYS A CA 1
ATOM 811 C C . LYS A 1 98 ? 3.296 -5.724 4.976 1.00 90.50 98 LYS A C 1
ATOM 813 O O . LYS A 1 98 ? 2.811 -4.744 5.545 1.00 90.50 98 LYS A O 1
ATOM 818 N N . GLN A 1 99 ? 4.044 -5.625 3.883 1.00 91.25 99 GLN A N 1
ATOM 819 C CA . GLN A 1 99 ? 4.353 -4.355 3.244 1.00 91.25 99 GLN A CA 1
ATOM 820 C C . GLN A 1 99 ? 3.135 -3.770 2.523 1.00 91.25 99 GLN A C 1
ATOM 822 O O . GLN A 1 99 ? 2.897 -2.573 2.657 1.00 91.25 99 GLN A O 1
ATOM 827 N N . ALA A 1 100 ? 2.310 -4.593 1.869 1.00 90.81 100 ALA A N 1
ATOM 828 C CA . ALA A 1 100 ? 1.040 -4.165 1.274 1.00 90.81 100 ALA A CA 1
ATOM 829 C C . ALA A 1 100 ? 0.089 -3.542 2.299 1.00 90.81 100 ALA A C 1
ATOM 831 O O . ALA A 1 100 ? -0.477 -2.469 2.069 1.00 90.81 100 ALA A O 1
ATOM 832 N N . ARG A 1 101 ? -0.062 -4.180 3.465 1.00 89.62 101 ARG A N 1
ATOM 833 C CA . ARG A 1 101 ? -0.887 -3.645 4.556 1.00 89.62 101 ARG A CA 1
ATOM 834 C C . ARG A 1 101 ? -0.356 -2.294 5.037 1.00 89.62 101 ARG A C 1
ATOM 836 O O . ARG A 1 101 ? -1.141 -1.368 5.210 1.00 89.62 101 ARG A O 1
ATOM 843 N N . LEU A 1 102 ? 0.964 -2.163 5.203 1.00 90.94 102 LEU A N 1
ATOM 844 C CA . LEU A 1 102 ? 1.604 -0.898 5.584 1.00 90.94 102 LEU A CA 1
ATOM 845 C C . LEU A 1 102 ? 1.449 0.189 4.515 1.00 90.94 102 LEU A C 1
ATOM 847 O O . LEU A 1 102 ? 1.231 1.347 4.855 1.00 90.94 102 LEU A O 1
ATOM 851 N N . PHE A 1 103 ? 1.558 -0.174 3.240 1.00 92.88 103 PHE A N 1
ATOM 852 C CA . PHE A 1 103 ? 1.367 0.739 2.118 1.00 92.88 103 PHE A CA 1
ATOM 853 C C . PHE A 1 103 ? -0.061 1.300 2.100 1.00 92.88 103 PHE A C 1
ATOM 855 O O . PHE A 1 103 ? -0.246 2.512 2.044 1.00 92.88 103 PHE A O 1
ATOM 862 N N . THR A 1 104 ? -1.058 0.428 2.272 1.00 90.94 104 THR A N 1
ATOM 863 C CA . THR A 1 104 ? -2.488 0.782 2.239 1.00 90.94 104 THR A CA 1
ATOM 864 C C . THR A 1 104 ? -2.887 1.774 3.340 1.00 90.94 104 THR A C 1
ATOM 866 O O . THR A 1 104 ? -3.756 2.614 3.131 1.00 90.94 104 THR A O 1
ATOM 869 N N . VAL A 1 105 ? -2.279 1.690 4.530 1.00 90.12 105 VAL A N 1
ATOM 870 C CA . VAL A 1 105 ? -2.620 2.571 5.669 1.00 90.12 105 VAL A CA 1
ATOM 871 C C . VAL A 1 105 ? -1.841 3.887 5.687 1.00 90.12 105 VAL A C 1
ATOM 873 O O . VAL A 1 105 ? -2.169 4.780 6.467 1.00 90.12 105 VAL A O 1
ATOM 876 N N . LYS A 1 106 ? -0.782 4.007 4.882 1.00 89.81 106 LYS A N 1
ATOM 877 C CA . LYS A 1 106 ? 0.055 5.209 4.833 1.00 89.81 106 LYS A CA 1
ATOM 878 C C . LYS A 1 106 ? -0.651 6.344 4.082 1.00 89.81 106 LYS A C 1
ATOM 880 O O . LYS A 1 106 ? -1.416 6.064 3.161 1.00 89.81 106 LYS A O 1
ATOM 885 N N . PRO A 1 107 ? -0.376 7.614 4.433 1.00 93.25 107 PRO A N 1
ATOM 886 C CA . PRO A 1 107 ? -0.895 8.753 3.684 1.00 93.25 107 PRO A CA 1
ATOM 887 C C . PRO A 1 107 ? -0.304 8.791 2.270 1.00 93.25 107 PRO A C 1
ATOM 889 O O . PRO A 1 107 ? 0.752 8.200 2.010 1.00 93.25 107 PRO A O 1
ATOM 892 N N . LEU A 1 108 ? -0.975 9.510 1.370 1.00 91.88 108 LEU A N 1
ATOM 893 C CA . LEU A 1 108 ? -0.647 9.552 -0.055 1.00 91.88 108 LEU A CA 1
ATOM 894 C C . LEU A 1 108 ? 0.815 9.946 -0.308 1.00 91.88 108 LEU A C 1
ATOM 896 O O . LEU A 1 108 ? 1.492 9.292 -1.094 1.00 91.88 108 LEU A O 1
ATOM 900 N N . GLU A 1 109 ? 1.351 10.938 0.410 1.00 93.56 109 GLU A N 1
ATOM 901 C CA . GLU A 1 109 ? 2.738 11.386 0.225 1.00 93.56 109 GLU A CA 1
ATOM 902 C C . GLU A 1 109 ? 3.745 10.270 0.528 1.00 93.56 109 GLU A C 1
ATOM 904 O O . GLU A 1 109 ? 4.773 10.137 -0.136 1.00 93.56 109 GLU A O 1
ATOM 909 N N . SER A 1 110 ? 3.439 9.430 1.520 1.00 94.56 110 SER A N 1
ATOM 910 C CA . SER A 1 110 ? 4.279 8.286 1.874 1.00 94.56 110 SER A CA 1
ATOM 911 C C . SER A 1 110 ? 4.164 7.141 0.867 1.00 94.56 110 SER A C 1
ATOM 913 O O . SER A 1 110 ? 5.138 6.417 0.670 1.00 94.56 110 SER A O 1
ATOM 915 N N . GLN A 1 111 ? 2.999 6.968 0.238 1.00 94.94 111 GLN A N 1
ATOM 916 C CA . GLN A 1 111 ? 2.811 6.005 -0.851 1.00 94.94 111 GLN A CA 1
ATOM 917 C C . GLN A 1 111 ? 3.597 6.439 -2.095 1.00 94.94 111 GLN A C 1
ATOM 919 O O . GLN A 1 111 ? 4.326 5.636 -2.670 1.00 94.94 111 GLN A O 1
ATOM 924 N N . VAL A 1 112 ? 3.537 7.727 -2.443 1.00 96.00 112 VAL A N 1
ATOM 925 C CA . VAL A 1 112 ? 4.323 8.333 -3.529 1.00 96.00 112 VAL A CA 1
ATOM 926 C C . VAL A 1 112 ? 5.823 8.192 -3.281 1.00 96.00 112 VAL A C 1
ATOM 928 O O . VAL A 1 112 ? 6.563 7.778 -4.172 1.00 96.00 112 VAL A O 1
ATOM 931 N N . ALA A 1 113 ? 6.292 8.501 -2.069 1.00 96.25 113 ALA A N 1
ATOM 932 C CA . ALA A 1 113 ? 7.701 8.340 -1.716 1.00 96.25 113 ALA A CA 1
ATOM 933 C C . ALA A 1 113 ? 8.156 6.880 -1.853 1.00 96.25 113 ALA A C 1
ATOM 935 O O . ALA A 1 113 ? 9.227 6.617 -2.395 1.00 96.25 113 ALA A O 1
ATOM 936 N N . TRP A 1 114 ? 7.316 5.936 -1.417 1.00 96.88 114 TRP A N 1
ATOM 937 C CA . TRP A 1 114 ? 7.579 4.512 -1.591 1.00 96.88 114 TRP A CA 1
ATOM 938 C C . TRP A 1 114 ? 7.653 4.121 -3.072 1.00 96.88 114 TRP A C 1
ATOM 940 O O . TRP A 1 114 ? 8.568 3.408 -3.458 1.00 96.88 114 TRP A O 1
ATOM 950 N N . MET A 1 115 ? 6.748 4.626 -3.916 1.00 96.50 115 MET A N 1
ATOM 951 C CA . MET A 1 115 ? 6.775 4.362 -5.358 1.00 96.50 115 MET A CA 1
ATOM 952 C C . MET A 1 115 ? 8.029 4.919 -6.036 1.00 96.50 115 MET A C 1
ATOM 954 O O . MET A 1 115 ? 8.611 4.244 -6.878 1.00 96.50 115 MET A O 1
ATOM 958 N N . LYS A 1 116 ? 8.481 6.121 -5.658 1.00 95.94 116 LYS A N 1
ATOM 959 C CA . LYS A 1 116 ? 9.732 6.704 -6.176 1.00 95.94 116 LYS A CA 1
ATOM 960 C C . LYS A 1 116 ? 10.945 5.851 -5.807 1.00 95.94 116 LYS A C 1
ATOM 962 O O . LYS A 1 116 ? 11.775 5.578 -6.668 1.00 95.94 116 LYS A O 1
ATOM 967 N N . ASP A 1 117 ? 11.019 5.401 -4.556 1.00 96.25 117 ASP A N 1
ATOM 968 C CA . ASP A 1 117 ? 12.057 4.469 -4.102 1.00 96.25 117 ASP A CA 1
ATOM 969 C C . ASP A 1 117 ? 11.984 3.134 -4.859 1.00 96.25 117 ASP A C 1
ATOM 971 O O . ASP A 1 117 ? 12.998 2.626 -5.328 1.00 96.25 117 ASP A O 1
ATOM 975 N N . HIS A 1 118 ? 10.774 2.606 -5.067 1.00 95.19 118 HIS A N 1
ATOM 976 C CA . HIS A 1 118 ? 10.539 1.368 -5.812 1.00 95.19 118 HIS A CA 1
ATOM 977 C C . HIS A 1 118 ? 10.995 1.472 -7.270 1.00 95.19 118 HIS A C 1
ATOM 979 O O . HIS A 1 118 ? 11.664 0.571 -7.768 1.00 95.19 118 HIS A O 1
ATOM 985 N N . VAL A 1 119 ? 10.697 2.586 -7.943 1.00 95.19 119 VAL A N 1
ATOM 986 C CA . VAL A 1 119 ? 11.163 2.856 -9.312 1.00 95.19 119 VAL A CA 1
ATOM 987 C C . VAL A 1 119 ? 12.686 2.818 -9.390 1.00 95.19 119 VAL A C 1
ATOM 989 O O . VAL A 1 119 ? 13.226 2.111 -10.236 1.00 95.19 119 VAL A O 1
ATOM 992 N N . LEU A 1 120 ? 13.371 3.520 -8.483 1.00 94.50 120 LEU A N 1
ATOM 993 C CA . LEU A 1 120 ? 14.835 3.566 -8.44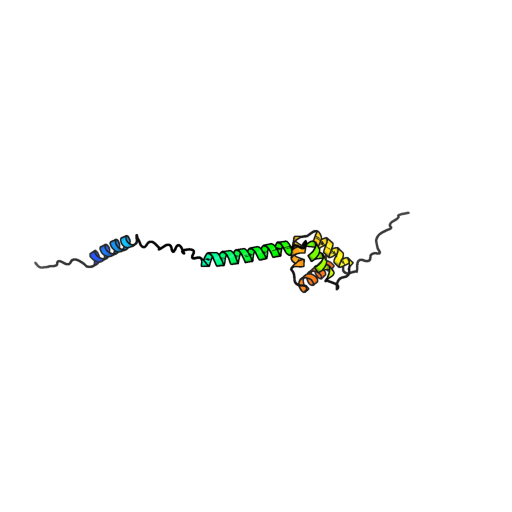5 1.00 94.50 120 LEU A CA 1
ATOM 994 C C . LEU A 1 120 ? 15.441 2.196 -8.130 1.00 94.50 120 LEU A C 1
ATOM 996 O O . LEU A 1 120 ? 16.388 1.761 -8.778 1.00 94.50 120 LEU A O 1
ATOM 1000 N N . LYS A 1 121 ? 14.872 1.493 -7.149 1.00 94.62 121 LYS A N 1
ATOM 1001 C CA . LYS A 1 121 ? 15.354 0.186 -6.699 1.00 94.62 121 LYS A CA 1
ATOM 1002 C C . LYS A 1 121 ? 15.290 -0.875 -7.798 1.00 94.62 121 LYS A C 1
ATOM 1004 O O . LYS A 1 121 ? 16.147 -1.755 -7.833 1.00 94.62 121 LYS A O 1
ATOM 1009 N N . TYR A 1 122 ? 14.270 -0.813 -8.651 1.00 93.25 122 TYR A N 1
ATOM 1010 C CA . TYR A 1 122 ? 14.027 -1.800 -9.704 1.00 93.25 122 TYR A CA 1
ATOM 1011 C C . TYR A 1 122 ? 14.387 -1.302 -11.112 1.00 93.25 122 TYR A C 1
ATOM 1013 O O . TYR A 1 122 ? 14.104 -2.007 -12.075 1.00 93.25 122 TYR A O 1
ATOM 1021 N N . GLY A 1 123 ? 15.011 -0.124 -11.247 1.00 90.94 123 GLY A N 1
ATOM 1022 C CA . GLY A 1 123 ? 15.419 0.422 -12.548 1.00 90.94 123 GLY A CA 1
ATOM 1023 C C . GLY A 1 123 ? 14.243 0.641 -13.504 1.00 90.94 123 GLY A C 1
ATOM 1024 O O . GLY A 1 123 ? 14.343 0.368 -14.697 1.00 90.94 123 GLY A O 1
ATOM 1025 N N . LEU A 1 124 ? 13.097 1.073 -12.970 1.00 89.81 124 LEU A N 1
ATOM 1026 C CA . LEU A 1 124 ? 11.874 1.303 -13.746 1.00 89.81 124 LEU A CA 1
ATOM 1027 C C . LEU A 1 124 ? 11.812 2.718 -14.334 1.00 89.81 124 LEU A C 1
ATOM 1029 O O . LEU A 1 124 ? 10.797 3.103 -14.902 1.00 89.81 124 LEU A O 1
ATOM 1033 N N . ASP A 1 125 ? 12.864 3.515 -14.183 1.00 83.88 125 ASP A N 1
ATOM 1034 C CA . ASP A 1 125 ? 12.985 4.886 -14.672 1.00 83.88 125 ASP A CA 1
ATOM 1035 C C . ASP A 1 125 ? 13.337 4.932 -16.167 1.00 83.88 125 ASP A C 1
ATOM 1037 O O . ASP A 1 125 ? 14.191 5.690 -16.599 1.00 83.88 125 ASP A O 1
ATOM 1041 N N . GLY A 1 126 ? 12.665 4.120 -16.985 1.00 69.12 126 GLY A N 1
ATOM 1042 C CA . GLY A 1 126 ? 12.578 4.327 -18.433 1.00 69.12 126 GLY A CA 1
ATOM 1043 C C . GLY A 1 126 ? 13.891 4.505 -19.207 1.00 69.12 126 GLY A C 1
ATOM 1044 O O . GLY A 1 126 ? 13.857 5.145 -20.254 1.00 69.12 126 GLY A O 1
ATOM 1045 N N . ASN A 1 127 ? 15.019 3.957 -18.743 1.00 54.91 127 ASN A N 1
ATOM 1046 C CA . ASN A 1 127 ? 16.291 4.020 -19.472 1.00 54.91 127 ASN A CA 1
ATOM 1047 C C . ASN A 1 127 ? 16.998 2.662 -19.582 1.00 54.91 127 ASN A C 1
ATOM 1049 O O . ASN A 1 127 ? 18.222 2.581 -19.669 1.00 54.91 127 ASN A O 1
ATOM 1053 N N . ILE A 1 128 ? 16.228 1.573 -19.591 1.00 52.38 128 ILE A N 1
ATOM 1054 C CA . ILE A 1 128 ? 16.735 0.303 -20.102 1.00 52.38 128 ILE A CA 1
ATOM 1055 C C . ILE A 1 128 ? 16.581 0.389 -21.618 1.00 52.38 128 ILE A C 1
ATOM 1057 O O . ILE A 1 128 ? 15.472 0.283 -22.140 1.00 52.38 128 ILE A O 1
ATOM 1061 N N . ASN A 1 129 ? 17.693 0.634 -22.314 1.00 46.53 129 ASN A N 1
ATOM 1062 C CA . ASN A 1 129 ? 17.819 0.377 -23.744 1.00 46.53 129 ASN A CA 1
ATOM 1063 C C . ASN A 1 129 ? 17.410 -1.080 -24.001 1.00 46.53 129 ASN A C 1
ATOM 1065 O O . ASN A 1 129 ? 18.220 -1.996 -23.886 1.00 46.53 129 ASN A O 1
ATOM 1069 N N . VAL A 1 130 ? 16.141 -1.305 -24.336 1.00 51.56 130 VAL A N 1
ATOM 1070 C CA . VAL A 1 130 ? 15.664 -2.568 -24.904 1.00 51.56 130 VAL A CA 1
ATOM 1071 C C . VAL A 1 130 ? 16.129 -2.583 -26.358 1.00 51.56 130 VAL A C 1
ATOM 1073 O O . VAL A 1 130 ? 15.374 -2.280 -27.277 1.00 51.56 130 VAL A O 1
ATOM 1076 N N . GLY A 1 131 ? 17.425 -2.812 -26.543 1.00 48.28 131 GLY A N 1
ATOM 1077 C CA . GLY A 1 131 ? 18.077 -2.733 -27.842 1.00 48.28 131 GLY A CA 1
ATOM 1078 C C . GLY A 1 131 ? 19.440 -3.406 -27.905 1.00 48.28 131 GLY A C 1
ATOM 1079 O O . GLY A 1 131 ? 20.175 -3.088 -28.822 1.00 48.28 131 GLY A O 1
ATOM 1080 N N . ASP A 1 132 ? 19.784 -4.290 -26.967 1.00 49.72 132 ASP A N 1
ATOM 1081 C CA . ASP A 1 132 ? 21.046 -5.039 -27.023 1.00 49.72 132 ASP A CA 1
ATOM 1082 C C . ASP A 1 132 ? 20.923 -6.390 -26.315 1.00 49.72 132 ASP A C 1
ATOM 1084 O O . ASP A 1 132 ? 21.665 -6.687 -25.39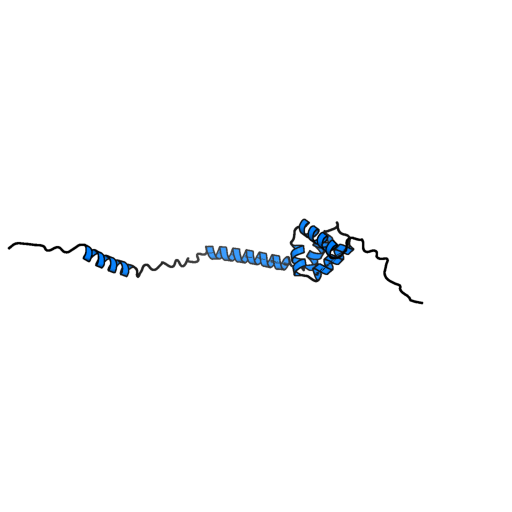4 1.00 49.72 132 ASP A O 1
ATOM 1088 N N . ASP A 1 133 ? 19.959 -7.211 -26.728 1.00 56.91 133 ASP A N 1
ATOM 1089 C CA . ASP A 1 133 ? 20.112 -8.665 -26.664 1.00 56.91 133 ASP A CA 1
ATOM 1090 C C . ASP A 1 133 ? 19.133 -9.320 -27.652 1.00 56.91 133 ASP A C 1
ATOM 1092 O O . ASP A 1 133 ? 18.041 -8.808 -27.892 1.00 56.91 133 ASP A O 1
ATOM 1096 N N . ILE A 1 134 ? 19.538 -10.476 -28.191 1.00 53.50 134 ILE A N 1
ATOM 1097 C CA . ILE A 1 134 ? 18.910 -11.325 -29.228 1.00 53.50 134 ILE A CA 1
ATOM 1098 C C . ILE A 1 134 ? 19.114 -10.777 -30.668 1.00 53.50 134 ILE A C 1
ATOM 1100 O O . ILE A 1 134 ? 18.385 -9.910 -31.127 1.00 53.50 134 ILE A O 1
ATOM 1104 N N . TYR A 1 135 ? 20.107 -11.192 -31.467 1.00 50.06 135 TYR A N 1
ATOM 1105 C CA . TYR A 1 135 ? 20.512 -12.557 -31.822 1.00 50.06 135 TYR A CA 1
ATOM 1106 C C . TYR A 1 135 ? 22.025 -12.639 -32.100 1.00 50.06 135 TYR A C 1
ATOM 1108 O O . TYR A 1 135 ? 22.511 -12.118 -33.102 1.00 50.06 135 TYR A O 1
ATOM 1116 N N . GLY A 1 136 ? 22.756 -13.374 -31.262 1.00 47.31 136 GLY A N 1
ATOM 1117 C CA . GLY A 1 136 ? 23.984 -14.038 -31.688 1.00 47.31 136 GLY A CA 1
ATOM 1118 C C . GLY A 1 136 ? 23.617 -15.368 -32.335 1.00 47.31 136 GLY A C 1
ATOM 1119 O O . GLY A 1 136 ? 23.568 -16.378 -31.639 1.00 47.31 136 GLY A O 1
ATOM 1120 N N . ASP A 1 137 ? 23.316 -15.359 -33.634 1.00 51.72 137 ASP A N 1
ATOM 1121 C CA . ASP A 1 137 ? 23.370 -16.574 -34.450 1.00 51.72 137 ASP A CA 1
ATOM 1122 C C . ASP A 1 137 ? 24.713 -16.564 -35.183 1.00 51.72 137 ASP A C 1
ATOM 1124 O O . ASP A 1 137 ? 24.945 -15.795 -36.119 1.00 51.72 137 ASP A O 1
ATOM 1128 N N . SER A 1 138 ? 25.648 -17.334 -34.634 1.00 55.53 138 SER A N 1
ATOM 1129 C CA . SER A 1 138 ? 26.968 -17.561 -35.207 1.00 55.53 138 SER A CA 1
ATOM 1130 C C . SER A 1 138 ? 26.809 -18.444 -36.440 1.00 55.53 138 SER A C 1
ATOM 1132 O O . SER A 1 138 ? 26.406 -19.599 -36.323 1.00 55.53 138 SER A O 1
ATOM 1134 N N . ASN A 1 139 ? 27.128 -17.881 -37.601 1.00 47.22 139 ASN A N 1
ATOM 1135 C CA . ASN A 1 139 ? 27.180 -18.575 -38.886 1.00 47.22 139 ASN A CA 1
ATOM 1136 C C . ASN A 1 139 ? 28.297 -19.631 -38.944 1.00 47.22 139 ASN A C 1
ATOM 1138 O O . ASN A 1 139 ? 29.366 -19.393 -38.333 1.00 47.22 139 ASN A O 1
#

pLDDT: mean 71.44, std 20.98, range [32.28, 96.88]